Protein AF-A0A1D6JE30-F1 (afdb_monomer_lite)

Organism: Zea mays (NCBI:txid4577)

Foldseek 3Di:
DDDDPDPDDDDDDDPAPPPDDQDVVLLVVCVVLPNNCLCVCVRVDDPVVSVVSVVVSVPDPSVVVSVVVCCVVVDPDDPDPPDDDDDPVVDDDPVPDDPVRVVVVVVVVVVCVVVVNDDDDDPFPDACVVVVDRHTVVPDDPDD

pLDDT: mean 84.38, std 18.11, range [31.25, 98.44]

Secondary structure (DSSP, 8-state):
--------------S-SS-PPP-HHHHHHHHTTT-GGGGTTGGGS-HHHHHHHHHHHHT--HHHHHHHHHHHHH---------PPPPGGG---TTT--HHHHHHHHHHHHHHHHTT----------BSGGGT-SSBGGG-----

InterPro domains:
  IPR029044 Nucleotide-diphospho-sugar transferases [G3DSA:3.90.550.10] (22-142)
  IPR029044 Nucleotide-diphospho-sugar transferases [SSF53448] (25-141)
  IPR039741 UDP-sugar pyrophosphorylase [PTHR11952] (23-140)

Structure (mmCIF, N/CA/C/O backbone):
data_AF-A0A1D6JE30-F1
#
_entry.id   AF-A0A1D6JE30-F1
#
loop_
_atom_site.group_PDB
_atom_site.id
_atom_site.type_symbol
_atom_site.label_atom_id
_atom_site.label_alt_id
_atom_site.label_comp_id
_atom_site.label_asym_id
_atom_site.label_entity_id
_atom_site.label_seq_id
_atom_site.pdbx_PDB_ins_code
_atom_site.Cartn_x
_atom_site.Cartn_y
_atom_site.Cartn_z
_atom_site.occupancy
_atom_site.B_iso_or_equiv
_atom_site.auth_seq_id
_atom_site.auth_comp_id
_atom_site.auth_asym_id
_atom_site.auth_atom_id
_atom_site.pdbx_PDB_model_num
ATOM 1 N N . MET A 1 1 ? 52.761 -16.407 1.295 1.00 36.72 1 MET A N 1
ATOM 2 C CA . MET A 1 1 ? 52.644 -16.667 -0.154 1.00 36.72 1 MET A CA 1
ATOM 3 C C . MET A 1 1 ? 51.195 -17.095 -0.364 1.00 36.72 1 MET A C 1
ATOM 5 O O . MET A 1 1 ? 50.894 -18.233 -0.061 1.00 36.72 1 MET A O 1
ATOM 9 N N . LYS A 1 2 ? 50.188 -16.211 -0.444 1.00 37.44 2 LYS A N 1
ATOM 10 C CA . LYS A 1 2 ? 49.892 -15.150 -1.429 1.00 37.44 2 LYS A CA 1
ATOM 11 C C . LYS A 1 2 ? 50.023 -15.628 -2.874 1.00 37.44 2 LYS A C 1
ATOM 13 O O . LYS A 1 2 ? 51.137 -15.605 -3.367 1.00 37.44 2 LYS A O 1
ATOM 18 N N . GLU A 1 3 ? 48.884 -15.985 -3.466 1.00 37.03 3 GLU A N 1
ATOM 19 C CA . GLU A 1 3 ? 48.417 -15.617 -4.817 1.00 37.03 3 GLU A CA 1
ATOM 20 C C . GLU A 1 3 ? 46.873 -15.633 -4.713 1.00 37.03 3 GLU A C 1
ATOM 22 O O . GLU A 1 3 ? 46.270 -16.686 -4.554 1.00 37.03 3 GLU A O 1
ATOM 27 N N . GLU A 1 4 ? 46.195 -14.537 -4.357 1.00 33.44 4 GLU A N 1
ATOM 28 C CA . GLU A 1 4 ? 45.709 -13.478 -5.262 1.00 33.44 4 GLU A CA 1
ATOM 29 C C . GLU A 1 4 ? 45.304 -13.993 -6.649 1.00 33.44 4 GLU A C 1
ATOM 31 O O . GLU A 1 4 ? 46.075 -13.975 -7.602 1.00 33.44 4 GLU A O 1
ATOM 36 N N . MET A 1 5 ? 44.044 -14.430 -6.751 1.00 31.25 5 MET A N 1
ATOM 37 C CA . MET A 1 5 ? 43.375 -14.623 -8.031 1.00 31.25 5 MET A CA 1
ATOM 38 C C . MET A 1 5 ? 43.066 -13.242 -8.613 1.00 31.25 5 MET A C 1
ATOM 40 O O . MET A 1 5 ? 42.159 -12.539 -8.170 1.00 31.25 5 MET A O 1
ATOM 44 N N . VAL A 1 6 ? 43.899 -12.854 -9.573 1.00 34.84 6 VAL A N 1
ATOM 45 C CA . VAL A 1 6 ? 43.792 -11.649 -10.391 1.00 34.84 6 VAL A CA 1
ATOM 46 C C . VAL A 1 6 ? 42.393 -11.557 -11.002 1.00 34.84 6 VAL A C 1
ATOM 48 O O . VAL A 1 6 ? 42.021 -12.346 -11.870 1.00 34.84 6 VAL A O 1
ATOM 51 N N . VAL A 1 7 ? 41.621 -10.562 -10.563 1.00 38.69 7 VAL A N 1
ATOM 52 C CA . VAL A 1 7 ? 40.433 -10.095 -11.280 1.00 38.69 7 VAL A CA 1
ATOM 53 C C . VAL A 1 7 ? 40.947 -9.377 -12.521 1.00 38.69 7 VAL A C 1
ATOM 55 O O . VAL A 1 7 ? 41.399 -8.234 -12.459 1.00 38.69 7 VAL A O 1
ATOM 58 N N . GLY A 1 8 ? 40.968 -10.096 -13.641 1.00 32.44 8 GLY A N 1
ATOM 59 C CA . GLY A 1 8 ? 41.347 -9.541 -14.931 1.00 32.44 8 GLY A CA 1
ATOM 60 C C . GLY A 1 8 ? 40.436 -8.370 -15.291 1.00 32.44 8 GLY A C 1
ATOM 61 O O . GLY A 1 8 ? 39.230 -8.538 -15.458 1.00 32.44 8 GLY A O 1
ATOM 62 N N . LEU A 1 9 ? 41.030 -7.185 -15.422 1.00 43.66 9 LEU A N 1
ATOM 63 C CA . LEU A 1 9 ? 40.436 -6.033 -16.091 1.00 43.66 9 LEU A CA 1
ATOM 64 C C . LEU A 1 9 ? 40.165 -6.419 -17.553 1.00 43.66 9 LEU A C 1
ATOM 66 O O . LEU A 1 9 ? 41.096 -6.488 -18.355 1.00 43.66 9 LEU A O 1
ATOM 70 N N . SER A 1 10 ? 38.908 -6.700 -17.910 1.00 41.91 10 SER A N 1
ATOM 71 C CA . SER A 1 10 ? 38.534 -6.885 -19.314 1.00 41.91 10 SER A CA 1
ATOM 72 C C . SER A 1 10 ? 38.316 -5.525 -19.976 1.00 41.91 10 SER A C 1
ATOM 74 O O . SER A 1 10 ? 37.481 -4.738 -19.531 1.00 41.91 10 SER A O 1
ATOM 76 N N . ALA A 1 11 ? 39.079 -5.285 -21.042 1.00 42.66 11 ALA A N 1
ATOM 77 C CA . ALA A 1 11 ? 38.987 -4.165 -21.979 1.00 42.66 11 ALA A CA 1
ATOM 78 C C . ALA A 1 11 ? 37.549 -3.939 -22.519 1.00 42.66 11 ALA A C 1
ATOM 80 O O . ALA A 1 11 ? 36.719 -4.849 -22.424 1.00 42.66 11 ALA A O 1
ATOM 81 N N . PRO A 1 12 ? 37.227 -2.759 -23.094 1.00 42.69 12 PRO A N 1
ATOM 82 C CA . PRO A 1 12 ? 35.857 -2.430 -23.475 1.00 42.69 12 PRO A CA 1
ATOM 83 C C . PRO A 1 12 ? 35.415 -3.320 -24.643 1.00 42.69 12 PRO A C 1
ATOM 85 O O . PRO A 1 12 ? 35.997 -3.279 -25.728 1.00 42.69 12 PRO A O 1
ATOM 88 N N . GLY A 1 13 ? 34.412 -4.164 -24.396 1.00 37.69 13 GLY A N 1
ATOM 89 C CA . GLY A 1 13 ? 33.814 -5.028 -25.412 1.00 37.69 13 GLY A CA 1
ATOM 90 C C . GLY A 1 13 ? 32.941 -4.228 -26.389 1.00 37.69 13 GLY A C 1
ATOM 91 O O . GLY A 1 13 ? 32.340 -3.231 -25.985 1.00 37.69 13 GLY A O 1
ATOM 92 N N . PRO A 1 14 ? 32.866 -4.633 -27.669 1.00 48.25 14 PRO A N 1
ATOM 93 C CA . PRO A 1 14 ? 32.027 -3.973 -28.658 1.00 48.25 14 PRO A CA 1
ATOM 94 C C . PRO A 1 14 ? 30.549 -4.348 -28.452 1.00 48.25 14 PRO A C 1
ATOM 96 O O . PRO A 1 14 ? 30.237 -5.386 -27.879 1.00 48.25 14 PRO A O 1
ATOM 99 N N . VAL A 1 15 ? 29.669 -3.468 -28.931 1.00 49.91 15 VAL A N 1
ATOM 100 C CA . VAL A 1 15 ? 28.205 -3.580 -29.100 1.00 49.91 15 VAL A CA 1
ATOM 101 C C . VAL A 1 15 ? 27.604 -4.981 -28.839 1.00 49.91 15 VAL A C 1
ATOM 103 O O . VAL A 1 15 ? 27.816 -5.901 -29.623 1.00 49.91 15 VAL A O 1
ATOM 106 N N . GLY A 1 16 ? 26.784 -5.101 -27.783 1.00 51.25 16 GLY A N 1
ATOM 107 C CA . GLY A 1 16 ? 25.815 -6.188 -27.579 1.00 51.25 16 GLY A CA 1
ATOM 108 C C . GLY A 1 16 ? 26.380 -7.510 -27.044 1.00 51.25 16 GLY A C 1
ATOM 109 O O . GLY A 1 16 ? 26.629 -8.440 -27.807 1.00 51.25 16 GLY A O 1
ATOM 110 N N . ARG A 1 17 ? 26.468 -7.661 -25.715 1.00 56.66 17 ARG A N 1
ATOM 111 C CA . ARG A 1 17 ? 26.924 -8.908 -25.059 1.00 56.66 17 ARG A CA 1
ATOM 112 C C . ARG A 1 17 ? 26.017 -10.120 -25.346 1.00 56.66 17 ARG A C 1
ATOM 114 O O . ARG A 1 17 ? 26.497 -11.249 -25.323 1.00 56.66 17 ARG A O 1
ATOM 121 N N . TRP A 1 18 ? 24.731 -9.893 -25.638 1.00 62.19 18 TRP A N 1
ATOM 122 C CA . TRP A 1 18 ? 23.715 -10.952 -25.776 1.00 62.19 18 TRP A CA 1
ATOM 123 C C . TRP A 1 18 ? 22.775 -10.800 -26.990 1.00 62.19 18 TRP A C 1
ATOM 125 O O . TRP A 1 18 ? 21.780 -11.514 -27.082 1.00 62.19 18 TRP A O 1
ATOM 135 N N . GLY A 1 19 ? 23.047 -9.864 -27.909 1.00 59.66 19 GLY A N 1
ATOM 136 C CA . GLY A 1 19 ? 22.510 -9.803 -29.286 1.00 59.66 19 GLY A CA 1
ATOM 137 C C . GLY A 1 19 ? 20.994 -9.648 -29.535 1.00 59.66 19 GLY A C 1
ATOM 138 O O . GLY A 1 19 ? 20.615 -9.335 -30.659 1.00 59.66 19 GLY A O 1
ATOM 139 N N . ALA A 1 20 ? 20.115 -9.858 -28.554 1.00 77.38 20 ALA A N 1
ATOM 140 C CA . ALA A 1 20 ? 18.668 -9.683 -28.721 1.00 77.38 20 ALA A CA 1
ATOM 141 C C . ALA A 1 20 ? 18.238 -8.248 -28.396 1.00 77.38 20 ALA A C 1
ATOM 143 O O . ALA A 1 20 ? 18.615 -7.727 -27.351 1.00 77.38 20 ALA A O 1
ATOM 144 N N . ALA A 1 21 ? 17.424 -7.638 -29.260 1.00 83.38 21 ALA A N 1
ATOM 145 C CA . ALA A 1 21 ? 16.803 -6.335 -29.024 1.00 83.38 21 ALA A CA 1
ATOM 146 C C . ALA A 1 21 ? 15.611 -6.442 -28.042 1.00 83.38 21 ALA A C 1
ATOM 148 O O . ALA A 1 21 ? 15.040 -7.530 -27.905 1.00 83.38 21 ALA A O 1
ATOM 149 N N . PRO A 1 22 ? 15.205 -5.341 -27.378 1.00 89.06 22 PRO A N 1
ATOM 150 C CA . PRO A 1 22 ? 13.997 -5.318 -26.558 1.00 89.06 22 PRO A CA 1
ATOM 151 C C . PRO A 1 22 ? 12.745 -5.706 -27.360 1.00 89.06 22 PRO A C 1
ATOM 153 O O . PRO A 1 22 ? 12.675 -5.413 -28.559 1.00 89.06 22 PRO A O 1
ATOM 156 N N . PRO A 1 23 ? 11.712 -6.295 -26.728 1.00 92.50 23 PRO A N 1
ATOM 157 C CA . PRO A 1 23 ? 10.439 -6.547 -27.395 1.00 92.50 23 PRO A CA 1
ATOM 158 C C . PRO A 1 23 ? 9.831 -5.243 -27.933 1.00 92.50 23 PRO A C 1
ATOM 160 O O . PRO A 1 23 ? 9.399 -4.382 -27.164 1.00 92.50 23 PRO A O 1
ATOM 163 N N . GLN A 1 24 ? 9.772 -5.095 -29.260 1.00 92.44 24 GLN A N 1
ATOM 164 C CA . GLN A 1 24 ? 9.429 -3.813 -29.887 1.00 92.44 24 GLN A CA 1
ATOM 165 C C . GLN A 1 24 ? 8.047 -3.294 -29.468 1.00 92.44 24 GLN A C 1
ATOM 167 O O . GLN A 1 24 ? 7.897 -2.112 -29.183 1.00 92.44 24 GLN A O 1
ATOM 172 N N . ALA A 1 25 ? 7.044 -4.172 -29.373 1.00 92.19 25 ALA A N 1
ATOM 173 C CA . ALA A 1 25 ? 5.699 -3.787 -28.943 1.00 92.19 25 ALA A CA 1
ATOM 174 C C . ALA A 1 25 ? 5.679 -3.205 -27.518 1.00 92.19 25 ALA A C 1
ATOM 176 O O . ALA A 1 25 ? 4.939 -2.264 -27.239 1.00 92.19 25 ALA A O 1
ATOM 177 N N . MET A 1 26 ? 6.515 -3.738 -26.622 1.00 93.31 26 MET A N 1
ATOM 178 C CA . MET A 1 26 ? 6.650 -3.229 -25.259 1.00 93.31 26 MET A CA 1
ATOM 179 C C . MET A 1 26 ? 7.401 -1.900 -25.236 1.00 93.31 26 MET A C 1
ATOM 181 O O . MET A 1 26 ? 6.990 -0.989 -24.522 1.00 93.31 26 MET A O 1
ATOM 185 N N . LEU A 1 27 ? 8.461 -1.770 -26.037 1.00 94.06 27 LEU A N 1
ATOM 186 C CA . LEU A 1 27 ? 9.193 -0.516 -26.178 1.00 94.06 27 LEU A CA 1
ATOM 187 C C . LEU A 1 27 ? 8.273 0.612 -26.668 1.00 94.06 27 LEU A C 1
ATOM 189 O O . LEU A 1 27 ? 8.268 1.681 -26.065 1.00 94.06 27 LEU A O 1
ATOM 193 N N . GLU A 1 28 ? 7.453 0.370 -27.697 1.00 94.12 28 GLU A N 1
ATOM 194 C CA . GLU A 1 28 ? 6.466 1.354 -28.171 1.00 94.12 28 GLU A CA 1
ATOM 195 C C . GLU A 1 28 ? 5.426 1.684 -27.091 1.00 94.12 28 GLU A C 1
ATOM 197 O O . GLU A 1 28 ? 5.199 2.856 -26.801 1.00 94.12 28 GLU A O 1
ATOM 202 N N . ARG A 1 29 ? 4.878 0.674 -26.399 1.00 93.75 29 ARG A N 1
ATOM 203 C CA . ARG A 1 29 ? 3.957 0.900 -25.272 1.00 93.75 29 ARG A CA 1
ATOM 204 C C . ARG A 1 29 ? 4.585 1.764 -24.174 1.00 93.75 29 ARG A C 1
ATOM 206 O O . ARG A 1 29 ? 3.896 2.579 -23.574 1.00 93.75 29 ARG A O 1
ATOM 213 N N . MET A 1 30 ? 5.868 1.579 -23.871 1.00 95.12 30 MET A N 1
ATOM 214 C CA . MET A 1 30 ? 6.575 2.361 -22.849 1.00 95.12 30 MET A CA 1
ATOM 215 C C . MET A 1 30 ? 6.846 3.802 -23.302 1.00 95.12 30 MET A C 1
ATOM 217 O O . MET A 1 30 ? 6.793 4.707 -22.465 1.00 95.12 30 MET A O 1
ATOM 221 N N . LYS A 1 31 ? 7.066 4.035 -24.605 1.00 94.94 31 LYS A N 1
ATOM 222 C CA . LYS A 1 31 ? 7.195 5.387 -25.181 1.00 94.94 31 LYS A CA 1
ATOM 223 C C . LYS A 1 31 ? 5.923 6.211 -25.026 1.00 94.94 31 LYS A C 1
ATOM 225 O O . LYS A 1 31 ? 6.020 7.402 -24.741 1.00 94.94 31 LYS A O 1
ATOM 230 N N . ASP A 1 32 ? 4.744 5.593 -25.124 1.00 94.12 32 ASP A N 1
ATOM 231 C CA . ASP A 1 32 ? 3.464 6.287 -24.894 1.00 94.12 32 ASP A CA 1
ATOM 232 C C . ASP A 1 32 ? 3.386 6.932 -23.494 1.00 94.12 32 ASP A C 1
ATOM 234 O O . ASP A 1 32 ? 2.662 7.908 -23.284 1.00 94.12 32 ASP A O 1
ATOM 238 N N . TYR A 1 33 ? 4.166 6.414 -22.538 1.00 94.50 33 TYR A N 1
ATOM 239 C CA . TYR A 1 33 ? 4.286 6.932 -21.173 1.00 94.50 33 TYR A CA 1
ATOM 240 C C . TYR A 1 33 ? 5.608 7.676 -20.904 1.00 94.50 33 TYR A C 1
ATOM 242 O O . TYR A 1 33 ? 5.834 8.112 -19.773 1.00 94.50 33 TYR A O 1
ATOM 250 N N . GLY A 1 34 ? 6.483 7.829 -21.905 1.00 93.50 34 GLY A N 1
ATOM 251 C CA . GLY A 1 34 ? 7.815 8.432 -21.759 1.00 93.50 34 GLY A CA 1
ATOM 252 C C . GLY A 1 34 ? 8.749 7.647 -20.830 1.00 93.50 34 GLY A C 1
ATOM 253 O O . GLY A 1 34 ? 9.533 8.246 -20.094 1.00 93.50 34 GLY A O 1
ATOM 254 N N . GLN A 1 35 ? 8.597 6.319 -20.776 1.00 95.31 35 GLN A N 1
ATOM 255 C CA . GLN A 1 35 ? 9.340 5.418 -19.885 1.00 95.31 35 GLN A CA 1
ATOM 256 C C . GLN A 1 35 ? 10.284 4.466 -20.642 1.00 95.31 35 GLN A C 1
ATOM 258 O O . GLN A 1 35 ? 10.770 3.485 -20.079 1.00 95.31 35 GLN A O 1
ATOM 263 N N . GLU A 1 36 ? 10.587 4.734 -21.913 1.00 94.25 36 GLU A N 1
ATOM 264 C CA . GLU A 1 36 ? 11.492 3.922 -22.740 1.00 94.25 36 GLU A CA 1
ATOM 265 C C . GLU A 1 36 ? 12.906 3.780 -22.150 1.00 94.25 36 GLU A C 1
ATOM 267 O O . GLU A 1 36 ? 13.598 2.800 -22.428 1.00 94.25 36 GLU A O 1
ATOM 272 N N . GLY A 1 37 ? 13.303 4.702 -21.265 1.00 94.06 37 GLY A N 1
ATOM 273 C CA . GLY A 1 37 ? 14.551 4.634 -20.505 1.00 94.06 37 GLY A CA 1
ATOM 274 C C . GLY A 1 37 ? 14.696 3.378 -19.636 1.00 94.06 37 GLY A C 1
ATOM 275 O O . GLY A 1 37 ? 15.819 3.018 -19.294 1.00 94.06 37 GLY A O 1
ATOM 276 N N . ALA A 1 38 ? 13.606 2.657 -19.342 1.00 93.38 38 ALA A N 1
ATOM 277 C CA . ALA A 1 38 ? 13.663 1.351 -18.680 1.00 93.38 38 ALA A CA 1
ATOM 278 C C . ALA A 1 38 ? 14.523 0.321 -19.444 1.00 93.38 38 ALA A C 1
ATOM 280 O O . ALA A 1 38 ? 15.074 -0.591 -18.833 1.00 93.38 38 ALA A O 1
ATOM 281 N N . PHE A 1 39 ? 14.686 0.486 -20.763 1.00 94.31 39 PHE A N 1
ATOM 282 C CA . PHE A 1 39 ? 15.509 -0.380 -21.614 1.00 94.31 39 PHE A CA 1
ATOM 283 C C . PHE A 1 39 ? 16.929 0.155 -21.865 1.00 94.31 39 PHE A C 1
ATOM 285 O O . PHE A 1 39 ? 17.661 -0.432 -22.658 1.00 94.31 39 PHE A O 1
ATOM 292 N N . ALA A 1 40 ? 17.351 1.242 -21.207 1.00 93.00 40 ALA A N 1
ATOM 293 C CA . ALA A 1 40 ? 18.633 1.902 -21.488 1.00 93.00 40 ALA A CA 1
ATOM 294 C C . ALA A 1 40 ? 19.866 0.992 -21.318 1.00 93.00 40 ALA A C 1
ATOM 296 O O . ALA A 1 40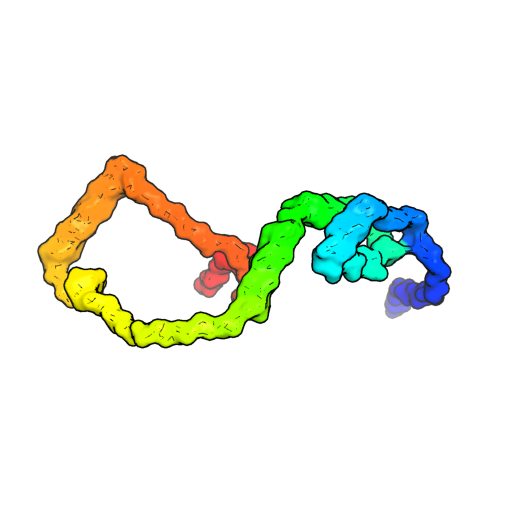 ? 20.867 1.198 -21.995 1.00 93.00 40 ALA A O 1
ATOM 297 N N . LEU A 1 41 ? 19.786 -0.015 -20.440 1.00 93.12 41 LEU A N 1
ATOM 298 C CA . LEU A 1 41 ? 20.866 -0.971 -20.156 1.00 93.12 41 LEU A CA 1
ATOM 299 C C . LEU A 1 41 ? 20.578 -2.377 -20.702 1.00 93.12 41 LEU A C 1
ATOM 301 O O . LEU A 1 41 ? 21.161 -3.358 -20.250 1.00 93.12 41 LEU A O 1
ATOM 305 N N . TRP A 1 42 ? 19.658 -2.505 -21.661 1.00 93.31 42 TRP A N 1
ATOM 306 C CA . TRP A 1 42 ? 19.203 -3.804 -22.162 1.00 93.31 42 TRP A CA 1
ATOM 307 C C . TRP A 1 42 ? 20.333 -4.702 -22.694 1.00 93.31 42 TRP A C 1
ATOM 309 O O . TRP A 1 4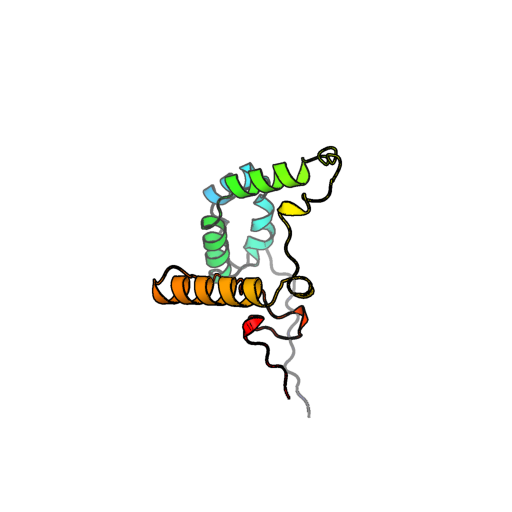2 ? 20.298 -5.926 -22.525 1.00 93.31 42 TRP A O 1
ATOM 319 N N . ASP A 1 43 ? 21.349 -4.110 -23.320 1.00 91.75 43 ASP A N 1
ATOM 320 C CA . ASP A 1 43 ? 22.493 -4.838 -23.880 1.00 91.75 43 ASP A CA 1
ATOM 321 C C . ASP A 1 43 ? 23.436 -5.419 -22.816 1.00 91.75 43 ASP A C 1
ATOM 323 O O . ASP A 1 43 ? 24.152 -6.385 -23.103 1.00 91.75 43 ASP A O 1
ATOM 327 N N . ASP A 1 44 ? 23.377 -4.889 -21.592 1.00 91.88 44 ASP A N 1
ATOM 328 C CA . ASP A 1 44 ? 24.178 -5.336 -20.451 1.00 91.88 44 ASP A CA 1
ATOM 329 C C . ASP A 1 44 ? 23.485 -6.451 -19.648 1.00 91.88 44 ASP A C 1
ATOM 331 O O . ASP A 1 44 ? 24.146 -7.175 -18.900 1.00 91.88 44 ASP A O 1
ATOM 335 N N . LEU A 1 45 ? 22.168 -6.622 -19.818 1.00 91.94 45 LEU A N 1
ATOM 336 C CA . LEU A 1 45 ? 21.373 -7.626 -19.107 1.00 91.94 45 LEU A CA 1
ATOM 337 C C . LEU A 1 45 ? 21.622 -9.042 -19.637 1.00 91.94 45 LEU A C 1
ATOM 339 O O . LEU A 1 45 ? 21.683 -9.267 -20.850 1.00 91.94 45 LEU A O 1
ATOM 343 N N . SER A 1 46 ? 21.695 -10.006 -18.717 1.00 92.38 46 SER A N 1
ATOM 344 C CA . SER A 1 46 ? 21.657 -11.431 -19.056 1.00 92.38 46 SER A CA 1
ATOM 345 C C . SER A 1 46 ? 20.305 -11.817 -19.682 1.00 92.38 46 SER A C 1
ATOM 347 O O . SER A 1 46 ? 19.314 -11.102 -19.496 1.00 92.38 46 SER A O 1
ATOM 349 N N . PRO A 1 47 ? 20.218 -12.931 -20.431 1.00 92.06 47 PRO A N 1
ATOM 350 C CA . PRO A 1 47 ? 18.941 -13.438 -20.933 1.00 92.06 47 PRO A CA 1
ATOM 351 C C . PRO A 1 47 ? 17.884 -13.611 -19.831 1.00 92.06 47 PRO A C 1
ATOM 353 O O . PRO A 1 47 ? 16.721 -13.272 -20.045 1.00 92.06 47 PRO A O 1
ATOM 356 N N . GLU A 1 48 ? 18.296 -14.063 -18.647 1.00 93.75 48 GLU A N 1
ATOM 357 C CA . GLU A 1 48 ? 17.428 -14.256 -17.485 1.00 93.75 48 GLU A CA 1
ATOM 358 C C . GLU A 1 48 ? 16.917 -12.917 -16.930 1.00 93.75 48 GLU A C 1
ATOM 360 O O . GLU A 1 48 ? 15.719 -12.755 -16.694 1.00 93.75 48 GLU A O 1
ATOM 365 N N . ASP A 1 49 ? 17.796 -11.921 -16.780 1.00 94.38 49 ASP A N 1
ATOM 366 C CA . ASP A 1 49 ? 17.410 -10.586 -16.301 1.00 94.38 49 ASP A CA 1
ATOM 367 C C . ASP A 1 49 ? 16.481 -9.865 -17.288 1.00 94.38 49 ASP A C 1
ATOM 369 O O . ASP A 1 49 ? 15.589 -9.117 -16.882 1.00 94.38 49 ASP A O 1
ATOM 373 N N . ARG A 1 50 ? 16.655 -10.107 -18.593 1.00 94.44 50 ARG A N 1
ATOM 374 C CA . ARG A 1 50 ? 15.757 -9.592 -19.639 1.00 94.44 50 ARG A CA 1
ATOM 375 C C . ARG A 1 50 ? 14.352 -10.158 -19.495 1.00 94.44 50 ARG A C 1
ATOM 377 O O . ARG A 1 50 ? 13.387 -9.402 -19.583 1.00 94.44 50 ARG A O 1
ATOM 384 N N . GLU A 1 51 ? 14.232 -11.462 -19.263 1.00 94.12 51 GLU A N 1
ATOM 385 C CA . GLU A 1 51 ? 12.937 -12.111 -19.049 1.00 94.12 51 GLU A CA 1
ATOM 386 C C . GLU A 1 51 ? 12.260 -11.597 -17.770 1.00 94.12 51 GLU A C 1
ATOM 388 O O . GLU A 1 51 ? 11.067 -11.285 -17.785 1.00 94.12 51 GLU A O 1
ATOM 393 N N . LEU A 1 52 ? 13.029 -11.417 -16.689 1.00 95.62 52 LEU A N 1
ATOM 394 C CA . LEU A 1 52 ? 12.533 -10.821 -15.446 1.00 95.62 52 LEU A CA 1
ATOM 395 C C . LEU A 1 52 ? 12.021 -9.394 -15.660 1.00 95.62 52 LEU A C 1
ATOM 397 O O . LEU A 1 52 ? 10.901 -9.088 -15.257 1.00 95.62 52 LEU A O 1
ATOM 401 N N . LEU A 1 53 ? 12.796 -8.544 -16.338 1.00 95.31 53 LEU A N 1
ATOM 402 C CA . LEU A 1 53 ? 12.402 -7.167 -16.636 1.00 95.31 53 LEU A CA 1
ATOM 403 C C . LEU A 1 53 ? 11.110 -7.112 -17.462 1.00 95.31 53 LEU A C 1
ATOM 405 O O . LEU A 1 53 ? 10.202 -6.347 -17.139 1.00 95.31 53 LEU A O 1
ATOM 409 N N . VAL A 1 54 ? 11.018 -7.929 -18.515 1.00 94.75 54 VAL A N 1
ATOM 410 C CA . VAL A 1 54 ? 9.830 -8.015 -19.379 1.00 94.75 54 VAL A CA 1
ATOM 411 C C . VAL A 1 54 ? 8.608 -8.422 -18.559 1.00 94.75 54 VAL A C 1
ATOM 413 O O . VAL A 1 54 ? 7.593 -7.725 -18.591 1.00 94.75 54 VAL A O 1
ATOM 416 N N . ARG A 1 55 ? 8.719 -9.490 -17.765 1.00 95.81 55 ARG A N 1
ATOM 417 C CA . ARG A 1 55 ? 7.629 -9.978 -16.911 1.00 95.81 55 ARG A CA 1
ATOM 418 C C . ARG A 1 55 ? 7.186 -8.930 -15.891 1.00 95.81 55 ARG A C 1
ATOM 420 O O . ARG A 1 55 ? 5.988 -8.746 -15.663 1.00 95.81 55 ARG A O 1
ATOM 427 N N . ASP A 1 56 ? 8.139 -8.243 -15.274 1.00 95.94 56 ASP A N 1
ATOM 428 C CA . ASP A 1 56 ? 7.842 -7.223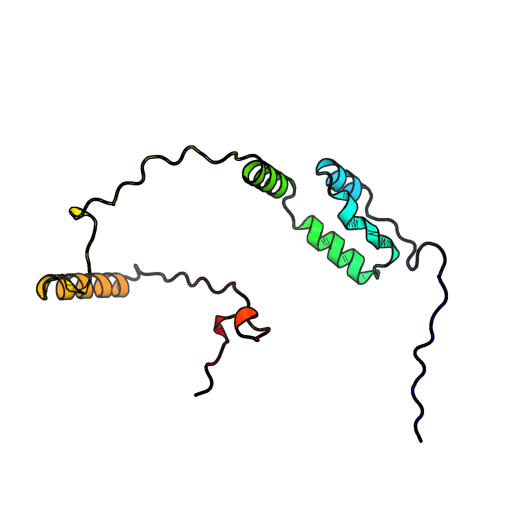 -14.277 1.00 95.94 56 ASP A CA 1
ATOM 429 C C . ASP A 1 56 ? 7.101 -6.044 -14.927 1.00 95.94 56 ASP A C 1
ATOM 431 O O . ASP A 1 56 ? 6.068 -5.631 -14.401 1.00 95.94 56 ASP A O 1
ATOM 435 N N . ILE A 1 57 ? 7.526 -5.577 -16.110 1.00 95.19 57 ILE A N 1
ATOM 436 C CA . ILE A 1 57 ? 6.824 -4.527 -16.874 1.00 95.19 57 ILE A CA 1
ATOM 437 C C . ILE A 1 57 ? 5.417 -4.978 -17.300 1.00 95.19 57 ILE A C 1
ATOM 439 O O . ILE A 1 57 ? 4.470 -4.191 -17.220 1.00 95.19 57 ILE A O 1
ATOM 443 N N . GLU A 1 58 ? 5.240 -6.230 -17.727 1.00 95.06 58 GLU A N 1
ATOM 444 C CA . GLU A 1 58 ? 3.925 -6.774 -18.109 1.00 95.06 58 GLU A CA 1
ATOM 445 C C . GLU A 1 58 ? 2.928 -6.784 -16.954 1.00 95.06 58 GLU A C 1
ATOM 447 O O . GLU A 1 58 ? 1.735 -6.559 -17.172 1.00 95.06 58 GLU A O 1
ATOM 452 N N . SER A 1 59 ? 3.412 -6.985 -15.726 1.00 96.12 59 SER A N 1
ATOM 453 C CA . SER A 1 59 ? 2.578 -6.972 -14.522 1.00 96.12 59 SER A CA 1
ATOM 454 C C . SER A 1 59 ? 2.043 -5.579 -14.155 1.00 96.12 59 SER A C 1
ATOM 456 O O . SER A 1 59 ? 1.126 -5.460 -13.337 1.00 96.12 59 SER A O 1
ATOM 458 N N . LEU A 1 60 ? 2.589 -4.514 -14.758 1.00 95.25 60 LEU A N 1
ATOM 459 C CA . LEU A 1 60 ? 2.232 -3.137 -14.439 1.00 95.25 60 LEU A CA 1
ATOM 460 C C . LEU A 1 60 ? 1.027 -2.632 -15.243 1.00 95.25 60 LEU A C 1
ATOM 462 O O . LEU A 1 60 ? 0.978 -2.655 -16.478 1.00 95.25 60 LEU A O 1
ATOM 466 N N . ASP A 1 61 ? 0.094 -2.011 -14.522 1.00 95.50 61 ASP A N 1
ATOM 467 C CA . ASP A 1 61 ? -0.919 -1.128 -15.098 1.00 95.50 61 ASP A CA 1
ATOM 468 C C . ASP A 1 61 ? -0.324 0.278 -15.307 1.00 95.50 61 ASP A C 1
ATOM 470 O O . ASP A 1 61 ? -0.474 1.184 -14.480 1.00 95.50 61 ASP A O 1
ATOM 474 N N . LEU A 1 62 ? 0.393 0.444 -16.424 1.00 94.69 62 LEU A N 1
ATOM 475 C CA . LEU A 1 62 ? 1.067 1.698 -16.787 1.00 94.69 62 LEU A CA 1
ATOM 476 C C . LEU A 1 62 ? 0.098 2.886 -16.882 1.00 94.69 62 LEU A C 1
ATOM 478 O O . LEU A 1 62 ? 0.428 3.983 -16.437 1.00 94.69 62 LEU A O 1
ATOM 482 N N . SER A 1 63 ? -1.123 2.665 -17.380 1.00 95.00 63 SER A N 1
ATOM 483 C CA . SER A 1 63 ? -2.150 3.710 -17.471 1.00 95.00 63 SER A CA 1
ATOM 484 C C . SER A 1 63 ? -2.552 4.220 -16.089 1.00 95.00 63 SER A C 1
ATOM 486 O O . SER A 1 63 ? -2.645 5.431 -15.854 1.00 95.00 63 SER A O 1
ATOM 488 N N . ARG A 1 64 ? -2.752 3.304 -15.135 1.00 96.25 64 ARG A N 1
ATOM 489 C CA . ARG A 1 64 ? -3.048 3.668 -13.748 1.00 96.25 64 ARG A CA 1
ATOM 490 C C . ARG A 1 64 ? -1.881 4.398 -13.095 1.00 96.25 64 ARG A C 1
ATOM 492 O O . ARG A 1 64 ? -2.136 5.376 -12.388 1.00 96.25 64 ARG A O 1
ATOM 499 N N . ILE A 1 65 ? -0.650 3.936 -13.303 1.00 95.31 65 ILE A N 1
ATOM 500 C CA . ILE A 1 65 ? 0.556 4.555 -12.735 1.00 95.31 65 ILE A CA 1
ATOM 501 C C . ILE A 1 65 ? 0.716 5.986 -13.256 1.00 95.31 65 ILE A C 1
ATOM 503 O O . ILE A 1 65 ? 0.802 6.909 -12.445 1.00 95.31 65 ILE A O 1
ATOM 507 N N . ASP A 1 66 ? 0.657 6.193 -14.573 1.00 94.62 66 ASP A N 1
ATOM 508 C CA . ASP A 1 66 ? 0.739 7.521 -15.194 1.00 94.62 66 ASP A CA 1
ATOM 509 C C . ASP A 1 66 ? -0.340 8.463 -14.637 1.00 94.62 66 ASP A C 1
ATOM 511 O O . ASP A 1 66 ? -0.043 9.575 -14.190 1.00 94.62 66 ASP A O 1
ATOM 515 N N . ARG A 1 67 ? -1.587 7.983 -14.528 1.00 94.12 67 ARG A N 1
ATOM 516 C CA . ARG A 1 67 ? -2.685 8.760 -13.938 1.00 94.12 67 ARG A CA 1
ATOM 517 C C . ARG A 1 67 ? -2.417 9.154 -12.486 1.00 94.12 67 ARG A C 1
ATOM 519 O O . ARG A 1 67 ? -2.769 10.268 -12.095 1.00 94.12 67 ARG A O 1
ATOM 526 N N . ILE A 1 68 ? -1.861 8.252 -11.674 1.00 94.62 68 ILE A N 1
ATOM 527 C CA . ILE A 1 68 ? -1.515 8.538 -10.274 1.00 94.62 68 ILE A CA 1
ATOM 528 C C . ILE A 1 68 ? -0.421 9.604 -10.229 1.00 94.62 68 ILE A C 1
ATOM 530 O O . ILE A 1 68 ? -0.613 10.626 -9.576 1.00 94.62 68 ILE A O 1
ATOM 534 N N . ILE A 1 69 ? 0.671 9.413 -10.973 1.00 92.06 69 ILE A N 1
ATOM 535 C CA . ILE A 1 69 ? 1.816 10.331 -10.990 1.00 92.06 69 ILE A CA 1
ATOM 536 C C . ILE A 1 69 ? 1.385 11.728 -11.441 1.00 92.06 69 ILE A C 1
ATOM 538 O O . ILE A 1 69 ? 1.649 12.702 -10.738 1.00 92.06 69 ILE A O 1
ATOM 542 N N . ARG A 1 70 ? 0.657 11.846 -12.559 1.00 91.00 70 ARG A N 1
ATOM 543 C CA . ARG A 1 70 ? 0.180 13.147 -13.060 1.00 91.00 70 ARG A CA 1
ATOM 544 C C . ARG A 1 70 ? -0.732 13.854 -12.068 1.00 91.00 70 ARG A C 1
ATOM 546 O O . ARG A 1 70 ? -0.631 15.066 -11.914 1.00 91.00 70 ARG A O 1
ATOM 553 N N . ARG A 1 71 ? -1.611 13.119 -11.380 1.00 90.12 71 ARG A N 1
ATOM 554 C CA . ARG A 1 71 ? -2.483 13.705 -10.351 1.00 90.12 71 ARG A CA 1
ATOM 555 C C . ARG A 1 71 ? -1.693 14.156 -9.128 1.00 90.12 71 ARG A C 1
ATOM 557 O O . ARG A 1 71 ? -1.944 15.249 -8.639 1.00 90.12 71 ARG A O 1
ATOM 564 N N . SER A 1 72 ? -0.756 13.340 -8.657 1.00 89.69 72 SER A N 1
ATOM 565 C CA . SER A 1 72 ? 0.050 13.638 -7.472 1.00 89.69 72 SER A CA 1
ATOM 566 C C . SER A 1 72 ? 1.047 14.776 -7.697 1.00 89.69 72 SER A C 1
ATOM 568 O O . SER A 1 72 ? 1.250 15.580 -6.797 1.00 89.69 72 SER A O 1
ATOM 570 N N . LEU A 1 73 ? 1.655 14.867 -8.883 1.00 88.38 73 LEU A N 1
ATOM 571 C CA . LEU A 1 73 ? 2.602 15.937 -9.223 1.00 88.38 73 LEU A CA 1
ATOM 572 C C . LEU A 1 73 ? 1.906 17.202 -9.744 1.00 88.38 73 LEU A C 1
ATOM 574 O O . LEU A 1 73 ? 2.418 18.303 -9.574 1.00 88.38 73 LEU A O 1
ATOM 578 N N . GLY A 1 74 ? 0.742 17.053 -10.382 1.00 82.75 74 GLY A N 1
ATOM 579 C CA . GLY A 1 74 ? -0.049 18.162 -10.914 1.00 82.75 74 GLY A CA 1
ATOM 580 C C . GLY A 1 74 ? -0.945 18.846 -9.881 1.00 82.75 74 GLY A C 1
ATOM 581 O O . GLY A 1 74 ? -1.467 19.926 -10.158 1.00 82.75 74 GLY A O 1
ATOM 582 N N . SER A 1 75 ? -1.138 18.257 -8.696 1.00 77.69 75 SER A N 1
ATOM 583 C CA . SER A 1 75 ? -1.890 18.906 -7.625 1.00 77.69 75 SER A CA 1
ATOM 584 C C . SER A 1 75 ? -1.075 20.056 -7.031 1.00 77.69 75 SER A C 1
ATOM 586 O O . SER A 1 75 ? -0.250 19.858 -6.141 1.00 77.69 75 SER A O 1
ATOM 588 N N . GLN A 1 76 ? -1.334 21.274 -7.503 1.00 67.38 76 GLN A N 1
ATOM 589 C CA . GLN A 1 76 ? -1.076 22.476 -6.715 1.00 67.38 76 GLN A CA 1
ATOM 590 C C . GLN A 1 76 ? -1.990 22.381 -5.491 1.00 67.38 76 GLN A C 1
ATOM 592 O O . GLN A 1 76 ? -3.189 22.148 -5.656 1.00 67.38 76 GLN A O 1
ATOM 597 N N . GLY A 1 77 ? -1.414 22.426 -4.287 1.00 64.69 77 GLY A N 1
ATOM 598 C CA . GLY A 1 77 ? -2.108 22.107 -3.037 1.00 64.69 77 GLY A CA 1
ATOM 599 C C . GLY A 1 77 ? -3.524 22.681 -2.984 1.00 64.69 77 GLY A C 1
ATOM 600 O O . GLY A 1 77 ? -3.742 23.852 -3.287 1.00 64.69 77 GLY A O 1
ATOM 601 N N . ILE A 1 78 ? -4.497 21.840 -2.625 1.00 68.00 78 ILE A N 1
ATOM 602 C CA . ILE A 1 78 ? -5.867 22.301 -2.384 1.00 68.00 78 ILE A CA 1
ATOM 603 C C . ILE A 1 78 ? -5.782 23.376 -1.289 1.00 68.00 78 ILE A C 1
ATOM 605 O O . ILE A 1 78 ? -5.097 23.122 -0.291 1.00 68.00 78 ILE A O 1
ATOM 609 N N . PRO A 1 79 ? -6.433 24.550 -1.439 1.00 71.69 79 PRO A N 1
ATOM 610 C CA . PRO A 1 79 ? -6.543 25.514 -0.352 1.00 71.69 79 PRO A CA 1
ATOM 611 C C . PRO A 1 79 ? -7.042 24.766 0.877 1.00 71.69 79 PRO A C 1
ATOM 613 O O . PRO A 1 79 ? -8.132 24.194 0.837 1.00 71.69 79 PRO A O 1
ATOM 616 N N . LEU A 1 80 ? -6.207 24.678 1.915 1.00 69.69 80 LEU A N 1
ATOM 617 C CA . LEU A 1 80 ? -6.550 23.895 3.092 1.00 69.69 80 LEU A CA 1
ATOM 618 C C . LEU A 1 80 ? -7.827 24.510 3.673 1.00 69.69 80 LEU A C 1
ATOM 620 O O . LEU A 1 80 ? -7.798 25.687 4.047 1.00 69.69 80 LEU A O 1
ATOM 624 N N . PRO A 1 81 ? -8.953 23.774 3.709 1.00 77.12 81 PRO A N 1
ATOM 625 C CA . PRO A 1 81 ? -10.122 24.255 4.421 1.00 77.12 81 PRO A CA 1
ATOM 626 C C . PRO A 1 81 ? -9.722 24.518 5.874 1.00 77.12 81 PRO A C 1
ATOM 628 O O . PRO A 1 81 ? -8.785 23.896 6.384 1.00 77.12 81 PRO A O 1
ATOM 631 N N . ALA A 1 82 ? -10.417 25.445 6.535 1.00 83.19 82 ALA A N 1
ATOM 632 C CA . ALA A 1 82 ? -10.208 25.685 7.955 1.00 83.19 82 ALA A CA 1
ATOM 633 C C . ALA A 1 82 ? -10.322 24.346 8.702 1.00 83.19 82 ALA A C 1
ATOM 635 O O . ALA A 1 82 ? -11.353 23.676 8.649 1.00 83.19 82 ALA A O 1
ATOM 636 N N . VAL A 1 83 ? -9.218 23.915 9.314 1.00 84.50 83 VAL A N 1
ATOM 637 C CA . VAL A 1 83 ? -9.172 22.663 10.065 1.00 84.50 83 VAL A CA 1
ATOM 638 C C . VAL A 1 83 ? -9.764 22.950 11.433 1.00 84.50 83 VAL A C 1
ATOM 640 O O . VAL A 1 83 ? -9.134 23.611 12.257 1.00 84.50 83 VAL A O 1
ATOM 643 N N . GLU A 1 84 ? -10.977 22.465 11.664 1.00 89.62 84 GLU A N 1
ATOM 644 C CA . GLU A 1 84 ? -11.639 22.554 12.961 1.00 89.62 84 GLU A CA 1
ATOM 645 C C . GLU A 1 84 ? -11.526 21.227 13.726 1.00 89.62 84 GLU A C 1
ATOM 647 O O . GLU A 1 84 ? -11.476 20.153 13.111 1.00 89.62 84 GLU A O 1
ATOM 652 N N . PRO A 1 85 ? -11.476 21.264 15.069 1.00 89.25 85 PRO A N 1
ATOM 653 C CA . PRO A 1 85 ? -11.539 20.057 15.880 1.00 89.25 85 PRO A CA 1
ATOM 654 C C . PRO A 1 85 ? -12.838 19.281 15.646 1.00 89.25 85 PRO A C 1
ATOM 656 O O . PRO A 1 85 ? -13.899 19.853 15.400 1.00 89.25 85 PRO A O 1
ATOM 659 N N . VAL A 1 86 ? -12.772 17.959 15.799 1.00 92.25 86 VAL A N 1
ATOM 660 C CA . VAL A 1 86 ? -13.984 17.134 15.837 1.00 92.25 86 VAL A CA 1
ATOM 661 C C . VAL A 1 86 ? -14.843 17.498 17.060 1.00 92.25 86 VAL A C 1
ATOM 663 O O . VAL A 1 86 ? -14.284 17.788 18.121 1.00 92.25 86 VAL A O 1
ATOM 666 N N . PRO A 1 87 ? -16.186 17.459 16.961 1.00 92.69 87 PRO A N 1
ATOM 667 C CA . PRO A 1 87 ? -17.065 17.754 18.090 1.00 92.69 87 PRO A CA 1
ATOM 668 C C . PRO A 1 87 ? -16.784 16.852 19.297 1.00 92.69 87 PRO A C 1
ATOM 670 O O . PRO A 1 87 ? -16.639 15.637 19.140 1.00 92.69 87 PRO A O 1
ATOM 673 N N . GLU A 1 88 ? -16.789 17.416 20.508 1.00 88.62 88 GLU A N 1
ATOM 674 C CA . GLU A 1 88 ? -16.498 16.667 21.745 1.00 88.62 88 GLU A CA 1
ATOM 675 C C . GLU A 1 88 ? -17.443 15.480 21.961 1.00 88.62 88 GLU A C 1
ATOM 677 O O . GLU A 1 88 ? -17.026 14.430 22.440 1.00 88.62 88 GLU A O 1
ATOM 682 N N . SER A 1 89 ? -18.697 15.596 21.520 1.00 90.44 89 SER A N 1
ATOM 683 C CA . SER A 1 89 ? -19.689 14.516 21.575 1.00 90.44 89 SER A CA 1
ATOM 684 C C . SER A 1 89 ? -19.298 13.265 20.776 1.00 90.44 89 SER A C 1
ATOM 686 O O . SER A 1 89 ? -19.847 12.191 21.016 1.00 90.44 89 SER A O 1
ATOM 688 N N . SER A 1 90 ? -18.361 13.387 19.831 1.00 90.56 90 SER A N 1
ATOM 689 C CA . SER A 1 90 ? -17.849 12.286 19.000 1.00 90.56 90 SER A CA 1
ATOM 690 C C . SER A 1 90 ? -16.523 11.713 19.510 1.00 90.56 90 SER A C 1
ATOM 692 O O . SER A 1 90 ? -15.979 10.783 18.912 1.00 90.56 90 SER A O 1
ATOM 694 N N . VAL A 1 91 ? -15.986 12.254 20.606 1.00 91.38 91 VAL A N 1
ATOM 695 C CA . VAL A 1 91 ? -14.690 11.871 21.169 1.00 91.38 91 VAL A CA 1
ATOM 696 C C . VAL A 1 91 ? -14.897 11.202 22.522 1.00 91.38 91 VAL A C 1
ATOM 698 O O . VAL A 1 91 ? -15.652 11.668 23.365 1.00 91.38 91 VAL A O 1
ATOM 701 N N . SER A 1 92 ? -14.183 10.103 22.769 1.00 89.94 92 SER A N 1
ATOM 702 C CA . SER A 1 92 ? -14.132 9.493 24.098 1.00 89.94 92 SER A CA 1
ATOM 703 C C . SER A 1 92 ? -12.715 9.085 24.468 1.00 89.94 92 SER A C 1
ATOM 705 O O . SER A 1 92 ? -12.119 8.211 23.830 1.00 89.94 92 SER A O 1
ATOM 707 N N . LYS A 1 93 ? -12.206 9.656 25.560 1.00 90.94 93 LYS A N 1
ATOM 708 C CA . LYS A 1 93 ? -10.896 9.333 26.133 1.00 90.94 93 LYS A CA 1
ATOM 709 C C . LYS A 1 93 ? -11.027 8.199 27.142 1.00 90.94 93 LYS A C 1
ATOM 711 O O . LYS A 1 93 ? -11.982 8.159 27.905 1.00 90.94 93 LYS A O 1
ATOM 716 N N . VAL A 1 94 ? -10.093 7.248 27.124 1.00 89.81 94 VAL A N 1
ATOM 717 C CA . VAL A 1 94 ? -10.138 6.069 28.013 1.00 89.81 94 VAL A CA 1
ATOM 718 C C . VAL A 1 94 ? -10.052 6.476 29.486 1.00 89.81 94 VAL A C 1
ATOM 720 O O . VAL A 1 94 ? -10.732 5.882 30.325 1.00 89.81 94 VAL A O 1
ATOM 723 N N . GLU A 1 95 ? -9.241 7.491 29.778 1.00 91.38 95 GLU A N 1
ATOM 724 C CA . GLU A 1 95 ? -8.995 8.031 31.119 1.00 91.38 95 GLU A CA 1
ATOM 725 C C . GLU A 1 95 ? -10.271 8.602 31.754 1.00 91.38 95 GLU A C 1
ATOM 727 O O . GLU A 1 95 ? -10.591 8.243 32.885 1.00 91.38 95 GLU A O 1
ATOM 732 N N . ASP A 1 96 ? -11.051 9.368 30.985 1.00 91.44 96 ASP A N 1
ATOM 733 C CA . ASP A 1 96 ? -12.231 10.108 31.462 1.00 91.44 96 ASP A CA 1
ATOM 734 C C . ASP A 1 96 ? -13.513 9.258 31.545 1.00 91.44 96 ASP A C 1
ATOM 736 O O . ASP A 1 96 ? -14.553 9.721 32.012 1.00 91.44 96 ASP A O 1
ATOM 740 N N . ARG A 1 97 ? -13.481 8.004 31.070 1.00 90.25 97 ARG A N 1
ATOM 741 C CA . ARG A 1 97 ? -14.661 7.123 31.084 1.00 90.25 97 ARG A CA 1
ATOM 742 C C . ARG A 1 97 ? -14.993 6.672 32.500 1.00 90.25 97 ARG A C 1
ATOM 744 O O . ARG A 1 97 ? -14.121 6.169 33.220 1.00 90.25 97 ARG A O 1
ATOM 751 N N . SER A 1 98 ? -16.282 6.722 32.831 1.00 94.25 98 SER A N 1
ATOM 752 C CA . SER A 1 98 ? -16.797 6.126 34.058 1.00 94.25 98 SER A CA 1
ATOM 753 C C . SER A 1 98 ? -16.553 4.604 34.085 1.00 94.25 98 SER A C 1
ATOM 755 O O . SER A 1 98 ? -16.407 3.973 33.026 1.00 94.25 98 SER A O 1
ATOM 757 N N . PRO A 1 99 ? -16.496 3.981 35.274 1.00 94.94 99 PRO A N 1
ATOM 758 C CA . PRO A 1 99 ? -16.382 2.527 35.396 1.00 94.94 99 PRO A CA 1
ATOM 759 C C . PRO A 1 99 ? -17.484 1.770 34.637 1.00 94.94 99 PRO A C 1
ATOM 761 O O . PRO A 1 99 ? -17.209 0.766 33.979 1.00 94.94 99 PRO A O 1
ATOM 764 N N . GLU A 1 100 ? -18.714 2.285 34.666 1.00 96.00 100 GLU A N 1
ATOM 765 C CA . GLU A 1 100 ? -19.880 1.698 33.996 1.00 96.00 100 GLU A CA 1
ATOM 766 C C . GLU A 1 100 ? -19.701 1.691 32.475 1.00 96.00 100 GLU A C 1
ATOM 768 O O . GLU A 1 100 ? -20.012 0.705 31.803 1.00 96.00 100 GLU A O 1
ATOM 773 N N . ASP A 1 101 ? -19.153 2.774 31.925 1.00 94.62 101 ASP A N 1
ATOM 774 C CA . ASP A 1 101 ? -18.893 2.916 30.497 1.00 94.62 101 ASP A CA 1
ATOM 775 C C . ASP A 1 101 ? -17.796 1.968 30.012 1.00 94.62 101 ASP A C 1
ATOM 777 O O . ASP A 1 101 ? -17.948 1.339 28.956 1.00 94.62 101 ASP A O 1
ATOM 781 N N . LYS A 1 102 ? -16.726 1.814 30.803 1.00 95.00 102 LYS A N 1
ATOM 782 C CA . LYS A 1 102 ? -15.640 0.858 30.532 1.00 95.00 102 LYS A CA 1
ATOM 783 C C . LYS A 1 102 ? -16.177 -0.571 30.472 1.00 95.00 102 LYS A C 1
ATOM 785 O O . LYS A 1 102 ? -15.955 -1.263 29.476 1.00 95.00 102 LYS A O 1
ATOM 790 N N . GLU A 1 103 ? -16.944 -0.978 31.480 1.00 96.75 103 GLU A N 1
ATOM 791 C CA . GLU A 1 103 ? -17.520 -2.323 31.557 1.00 96.75 103 GLU A CA 1
ATOM 792 C C . GLU A 1 103 ? -18.522 -2.581 30.422 1.00 96.75 103 GLU A C 1
ATOM 794 O O . GLU A 1 103 ? -18.489 -3.620 29.754 1.00 96.75 103 GLU A O 1
ATOM 799 N N . ARG A 1 104 ? -19.395 -1.606 30.137 1.00 96.69 104 ARG A N 1
ATOM 800 C CA . ARG A 1 104 ? -20.377 -1.697 29.050 1.00 96.69 104 ARG A CA 1
ATOM 801 C C . ARG A 1 104 ? -19.706 -1.928 27.697 1.00 96.69 104 ARG A C 1
ATOM 803 O O . ARG A 1 104 ? -20.193 -2.737 26.902 1.00 96.69 104 ARG A O 1
ATOM 810 N N . TRP A 1 105 ? -18.624 -1.210 27.400 1.00 96.00 105 TRP A N 1
ATOM 811 C CA . TRP A 1 105 ? -17.916 -1.339 26.123 1.00 96.00 105 TRP A CA 1
ATOM 812 C C . TRP A 1 105 ? -17.093 -2.616 26.038 1.00 96.00 105 TRP A C 1
ATOM 814 O O . TRP A 1 105 ? -17.102 -3.260 24.987 1.00 96.00 105 TRP A O 1
ATOM 824 N N . TRP A 1 106 ? -16.482 -3.037 27.145 1.00 96.38 106 TRP A N 1
ATOM 825 C CA . TRP A 1 106 ? -15.801 -4.324 27.241 1.00 96.38 106 TRP A CA 1
ATOM 826 C C . TRP A 1 106 ? -16.742 -5.491 26.913 1.00 96.38 106 TRP A C 1
ATOM 828 O O . TRP A 1 106 ? -16.473 -6.269 25.994 1.00 96.38 106 TRP A O 1
ATOM 838 N N . LYS A 1 107 ? -17.915 -5.552 27.564 1.00 97.94 107 LYS A N 1
ATOM 839 C CA . LYS A 1 107 ? -18.932 -6.584 27.288 1.00 97.94 107 LYS A CA 1
ATOM 840 C C . LYS A 1 107 ? -19.426 -6.554 25.844 1.00 97.94 107 LYS A C 1
ATOM 842 O O . LYS A 1 107 ? -19.590 -7.610 25.235 1.00 97.94 107 LYS A O 1
ATOM 847 N N . LYS A 1 108 ? -19.657 -5.363 25.274 1.00 97.81 108 LYS A N 1
ATOM 848 C CA . LYS A 1 108 ? -20.051 -5.227 23.859 1.00 97.81 108 LYS A CA 1
ATOM 849 C C . LYS A 1 108 ? -18.983 -5.782 22.913 1.00 97.81 108 LYS A C 1
ATOM 851 O O . LYS A 1 108 ? -19.337 -6.494 21.977 1.00 97.81 108 LYS A O 1
ATOM 856 N N . GLY A 1 109 ? -17.708 -5.487 23.168 1.00 97.75 109 GLY A N 1
ATOM 857 C CA . GLY A 1 109 ? -16.587 -6.010 22.385 1.00 97.75 109 GLY A CA 1
ATOM 858 C C . GLY A 1 109 ? -16.498 -7.534 22.451 1.00 97.75 109 GLY A C 1
ATOM 859 O O . GLY A 1 109 ? -16.476 -8.191 21.412 1.00 97.75 109 GLY A O 1
ATOM 860 N N . LEU A 1 110 ? -16.546 -8.108 23.658 1.00 98.19 110 LEU A N 1
ATOM 861 C CA . LEU A 1 110 ? -16.537 -9.564 23.847 1.00 98.19 110 LEU A CA 1
ATOM 862 C C . LEU A 1 110 ? -17.728 -10.251 23.178 1.00 98.19 110 LEU A C 1
ATOM 864 O O . LEU A 1 110 ? -17.561 -11.300 22.560 1.00 98.19 110 LEU A O 1
ATOM 868 N N . LYS A 1 111 ? -18.917 -9.642 23.238 1.00 98.44 111 LYS A N 1
ATOM 869 C CA . LYS A 1 111 ? -20.087 -10.147 22.517 1.00 98.44 111 LYS A CA 1
ATOM 870 C C . LYS A 1 111 ? -19.838 -10.171 21.007 1.00 98.44 111 LYS A C 1
ATOM 872 O O . LYS A 1 111 ? -20.050 -11.205 20.385 1.00 98.44 111 LYS A O 1
ATOM 877 N N . ALA A 1 112 ? -19.332 -9.082 20.428 1.00 98.25 112 ALA A N 1
ATOM 878 C CA . ALA A 1 112 ? -19.007 -9.035 19.001 1.00 98.25 112 ALA A CA 1
ATOM 879 C C . ALA A 1 112 ? -17.961 -10.094 18.600 1.00 98.25 112 ALA A C 1
ATOM 881 O O . ALA A 1 112 ? -18.103 -10.718 17.550 1.00 98.25 112 ALA A O 1
ATOM 882 N N . ILE A 1 113 ? -16.963 -10.346 19.455 1.00 98.19 113 ILE A N 1
ATOM 883 C CA . ILE A 1 113 ? -15.987 -11.432 19.270 1.00 98.19 113 ILE A CA 1
ATOM 884 C C . ILE A 1 113 ? -16.687 -12.794 19.281 1.00 98.19 113 ILE A C 1
ATOM 886 O O . ILE A 1 113 ? -16.497 -13.580 18.356 1.00 98.19 113 ILE A O 1
ATOM 890 N N . SER A 1 114 ? -17.528 -13.059 20.285 1.00 98.25 114 SER A N 1
ATOM 891 C CA . SER A 1 114 ? -18.253 -14.332 20.415 1.00 98.25 114 SER A CA 1
ATOM 892 C C . SER A 1 114 ? -19.209 -14.609 19.250 1.00 98.25 114 SER A C 1
ATOM 894 O O . SER A 1 114 ? -19.447 -15.761 18.906 1.00 98.25 114 SER A O 1
ATOM 896 N N . GLU A 1 115 ? -19.719 -13.556 18.609 1.00 98.44 115 GLU A N 1
ATOM 897 C CA . GLU A 1 115 ? -20.586 -13.632 17.431 1.00 98.44 115 GLU A CA 1
ATOM 898 C C . GLU A 1 115 ? -19.803 -13.707 16.105 1.00 98.44 115 GLU A C 1
ATOM 900 O O . GLU A 1 115 ? -20.417 -13.683 15.039 1.00 98.44 115 GLU A O 1
ATOM 905 N N . GLY A 1 116 ? -18.465 -13.754 16.138 1.00 97.62 116 GLY A N 1
ATOM 906 C CA . GLY A 1 116 ? -17.628 -13.795 14.933 1.00 97.62 116 GLY A CA 1
ATOM 907 C C . GLY A 1 116 ? -17.639 -12.496 14.117 1.00 97.62 116 GLY A C 1
ATOM 908 O O . GLY A 1 116 ? -17.352 -12.511 12.924 1.00 97.62 116 GLY A O 1
ATOM 909 N N . LYS A 1 117 ? -17.977 -11.359 14.738 1.00 98.31 117 LYS A N 1
ATOM 910 C CA . LYS A 1 117 ? -18.118 -10.044 14.080 1.00 98.31 117 LYS A CA 1
ATOM 911 C C . LYS A 1 117 ? -16.862 -9.172 14.178 1.00 98.31 117 LYS A C 1
ATOM 913 O O . LYS A 1 117 ? -16.934 -7.966 13.953 1.00 98.31 117 LYS A O 1
ATOM 918 N N . LEU A 1 118 ? -15.723 -9.761 14.539 1.00 97.62 118 LEU A N 1
ATOM 919 C CA . LEU A 1 118 ? -14.439 -9.072 14.632 1.00 97.62 118 LEU A CA 1
ATOM 920 C C . LEU A 1 118 ? -13.446 -9.670 13.632 1.00 97.62 118 LEU A C 1
ATOM 922 O O . LEU A 1 118 ? -13.227 -10.878 13.619 1.00 97.62 118 LEU A O 1
ATOM 926 N N . ALA A 1 119 ? -12.793 -8.804 12.862 1.00 97.00 119 ALA A N 1
ATOM 927 C CA . ALA A 1 119 ? -11.618 -9.134 12.066 1.00 97.00 119 ALA A CA 1
ATOM 928 C C . ALA A 1 119 ? -10.490 -8.146 12.385 1.00 97.00 119 ALA A C 1
ATOM 930 O O . ALA A 1 119 ? -10.746 -6.989 12.723 1.00 97.00 119 ALA A O 1
ATOM 931 N N . VAL A 1 120 ? -9.241 -8.602 12.268 1.00 97.19 120 VAL A N 1
ATOM 932 C CA . VAL A 1 120 ? -8.046 -7.771 12.459 1.00 97.19 120 VAL A CA 1
ATOM 933 C C . VAL A 1 120 ? -7.288 -7.696 11.140 1.00 97.19 120 VAL A C 1
ATOM 935 O O . VAL A 1 120 ? -6.911 -8.722 10.581 1.00 97.19 120 VAL A O 1
ATOM 938 N N . VAL A 1 121 ? -7.040 -6.475 10.660 1.00 96.50 121 VAL A N 1
ATOM 939 C CA . VAL A 1 121 ? -6.174 -6.219 9.504 1.00 96.50 121 VAL A CA 1
ATOM 940 C C . VAL A 1 121 ? -4.823 -5.742 10.020 1.00 96.50 121 VAL A C 1
ATOM 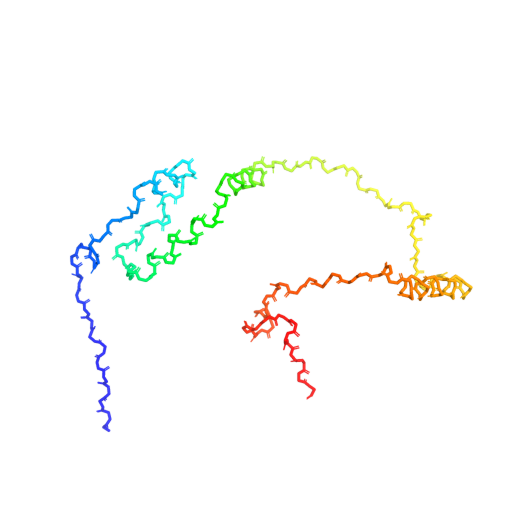942 O O . VAL A 1 121 ? -4.689 -4.611 10.488 1.00 96.50 121 VAL A O 1
ATOM 945 N N . LEU A 1 122 ? -3.820 -6.617 9.952 1.00 95.06 122 LEU A N 1
ATOM 946 C CA . LEU A 1 122 ? -2.453 -6.286 10.337 1.00 95.06 122 LEU A CA 1
ATOM 947 C C . LEU A 1 122 ? -1.684 -5.728 9.133 1.00 95.06 122 LEU A C 1
ATOM 949 O O . LEU A 1 122 ? -1.403 -6.442 8.171 1.00 95.06 122 LEU A O 1
ATOM 953 N N . LEU A 1 123 ? -1.290 -4.458 9.208 1.00 94.00 123 LEU A N 1
ATOM 954 C CA . LEU A 1 123 ? -0.435 -3.827 8.202 1.00 94.00 123 LEU A CA 1
ATOM 955 C C . LEU A 1 123 ? 1.037 -4.221 8.434 1.00 94.00 123 LEU A C 1
ATOM 957 O O . LEU A 1 123 ? 1.771 -3.526 9.134 1.00 94.00 123 LEU A O 1
ATOM 961 N N . ALA A 1 124 ? 1.463 -5.349 7.852 1.00 92.25 124 ALA A N 1
ATOM 962 C CA . ALA A 1 124 ? 2.799 -5.939 8.042 1.00 92.25 124 ALA A CA 1
ATOM 963 C C . ALA A 1 124 ? 3.716 -5.895 6.799 1.00 92.25 124 ALA A C 1
ATOM 965 O O . ALA A 1 124 ? 4.734 -6.576 6.767 1.00 92.25 124 ALA A O 1
ATOM 966 N N . GLY A 1 125 ? 3.392 -5.094 5.778 1.00 89.38 125 GLY A N 1
ATOM 967 C CA . GLY A 1 125 ? 4.149 -5.062 4.513 1.00 89.38 125 GLY A CA 1
ATOM 968 C C . GLY A 1 125 ? 5.506 -4.342 4.557 1.00 89.38 125 GLY A C 1
ATOM 969 O O . GLY A 1 125 ? 6.207 -4.302 3.554 1.00 89.38 125 GLY A O 1
ATOM 970 N N . GLY A 1 126 ? 5.878 -3.729 5.683 1.00 90.38 126 GLY A N 1
ATOM 971 C CA . GLY A 1 126 ? 7.122 -2.966 5.794 1.00 90.38 126 GLY A CA 1
ATOM 972 C C . GLY A 1 126 ? 8.344 -3.846 6.068 1.00 90.38 126 GLY A C 1
ATOM 973 O O . GLY A 1 126 ? 8.317 -4.692 6.963 1.00 90.38 126 GLY A O 1
ATOM 974 N N . GLN A 1 127 ? 9.446 -3.581 5.366 1.00 90.25 127 GLN A N 1
ATOM 975 C CA . GLN A 1 127 ? 10.749 -4.181 5.661 1.00 90.25 127 GLN A CA 1
ATOM 976 C C . GLN A 1 127 ? 11.389 -3.538 6.906 1.00 90.25 127 GLN A C 1
ATOM 978 O O . GLN A 1 127 ? 11.223 -2.343 7.170 1.00 90.25 127 GLN A O 1
ATOM 983 N N . GLY A 1 128 ? 12.141 -4.326 7.675 1.00 86.94 128 GLY A N 1
ATOM 984 C CA . GLY A 1 128 ? 12.837 -3.920 8.897 1.00 86.94 128 GLY A CA 1
ATOM 985 C C . GLY A 1 128 ? 14.101 -3.079 8.687 1.0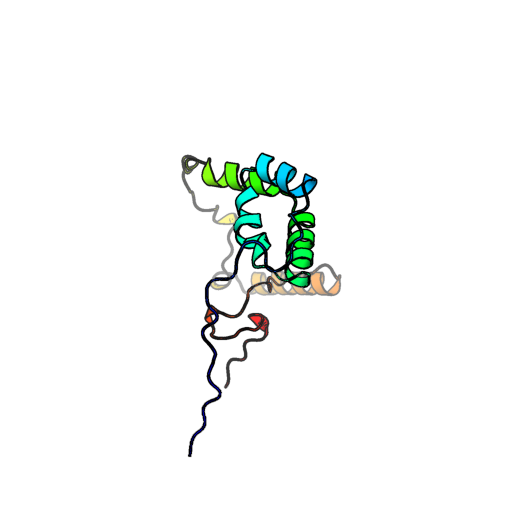0 86.94 128 GLY A C 1
ATOM 986 O O . GLY A 1 128 ? 14.901 -2.974 9.613 1.00 86.94 128 GLY A O 1
ATOM 987 N N . THR A 1 129 ? 14.298 -2.452 7.523 1.00 89.88 129 THR A N 1
ATOM 988 C CA . THR A 1 129 ? 15.575 -1.807 7.153 1.00 89.88 129 THR A CA 1
ATOM 989 C C . THR A 1 129 ? 16.014 -0.717 8.131 1.00 89.88 129 THR A C 1
ATOM 991 O O . THR A 1 129 ? 17.184 -0.645 8.491 1.00 89.88 129 THR A O 1
ATOM 994 N N . ARG A 1 130 ? 15.078 0.086 8.661 1.00 90.81 130 ARG A N 1
ATOM 995 C CA . ARG A 1 130 ? 15.373 1.094 9.705 1.00 90.81 130 ARG A CA 1
ATOM 996 C C . ARG A 1 130 ? 15.774 0.494 11.058 1.00 90.81 130 ARG A C 1
ATOM 998 O O . ARG A 1 130 ? 16.290 1.214 11.902 1.00 90.81 130 ARG A O 1
ATOM 1005 N N . LEU A 1 131 ? 15.499 -0.790 11.274 1.00 87.00 131 LEU A N 1
ATOM 1006 C CA . LEU A 1 131 ? 15.884 -1.548 12.466 1.00 87.00 131 LEU A CA 1
ATOM 1007 C C . LEU A 1 131 ? 17.178 -2.353 12.244 1.00 87.00 131 LEU A C 1
ATOM 1009 O O . LEU A 1 131 ? 17.544 -3.148 13.102 1.00 87.00 131 LEU A O 1
ATOM 1013 N N . GLY A 1 132 ? 17.850 -2.180 11.099 1.00 88.00 132 GLY A N 1
ATOM 1014 C CA . GLY A 1 132 ? 19.053 -2.939 10.750 1.00 88.00 132 GLY A CA 1
ATOM 1015 C C . GLY A 1 132 ? 18.783 -4.397 10.364 1.00 88.00 132 GLY A C 1
ATOM 1016 O O . GLY A 1 132 ? 19.707 -5.200 10.362 1.00 88.00 132 GLY A O 1
ATOM 1017 N N . SER A 1 133 ? 17.533 -4.748 10.045 1.00 87.44 133 SER A N 1
ATOM 1018 C CA . SER A 1 133 ? 17.146 -6.089 9.599 1.00 87.44 133 SER A CA 1
ATOM 1019 C C . SER A 1 133 ? 16.748 -6.074 8.122 1.00 87.44 133 SER A C 1
ATOM 1021 O O . SER A 1 133 ? 16.069 -5.155 7.656 1.00 87.44 133 SER A O 1
ATOM 1023 N N . SER A 1 134 ? 17.159 -7.106 7.384 1.00 89.12 134 SER A N 1
ATOM 1024 C CA . SER A 1 134 ? 16.704 -7.377 6.017 1.00 89.12 134 SER A CA 1
ATOM 1025 C C . SER A 1 134 ? 1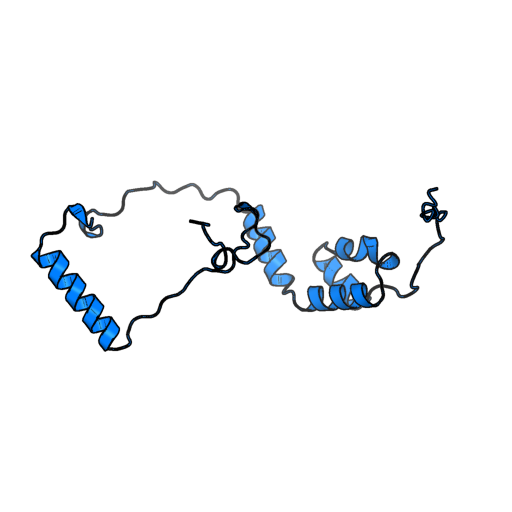5.308 -8.003 5.963 1.00 89.12 134 SER A C 1
ATOM 1027 O O . SER A 1 134 ? 14.689 -7.982 4.900 1.00 89.12 134 SER A O 1
ATOM 1029 N N . ASP A 1 135 ? 14.807 -8.515 7.087 1.00 89.06 135 ASP A N 1
ATOM 1030 C CA . ASP A 1 135 ? 13.559 -9.271 7.180 1.00 89.06 135 ASP A CA 1
ATOM 1031 C C . ASP A 1 135 ? 12.330 -8.349 7.292 1.00 89.06 135 ASP A C 1
ATOM 1033 O O . ASP A 1 135 ? 12.455 -7.145 7.569 1.00 89.06 135 ASP A O 1
ATOM 1037 N N . PRO A 1 136 ? 11.102 -8.875 7.103 1.00 89.56 136 PRO A N 1
ATOM 1038 C CA . PRO A 1 136 ? 9.882 -8.142 7.422 1.00 89.56 136 PRO A CA 1
ATOM 1039 C C . PRO A 1 136 ? 9.892 -7.629 8.865 1.00 89.56 136 PRO A C 1
ATOM 1041 O O . PRO A 1 136 ? 10.309 -8.326 9.790 1.00 89.56 136 PRO A O 1
ATOM 1044 N N . LYS A 1 137 ? 9.373 -6.416 9.093 1.00 89.25 137 LYS A N 1
ATOM 1045 C CA . LYS A 1 137 ? 9.458 -5.747 10.404 1.00 89.25 137 LYS A CA 1
ATOM 1046 C C . LYS A 1 137 ? 8.847 -6.565 11.552 1.00 89.25 137 LYS A C 1
ATOM 1048 O O . LYS A 1 137 ? 9.302 -6.450 12.685 1.00 89.25 137 LYS A O 1
ATOM 1053 N N . GLY A 1 138 ? 7.834 -7.388 11.272 1.00 87.44 138 GLY A N 1
ATOM 1054 C CA . GLY A 1 138 ? 7.206 -8.268 12.264 1.00 87.44 138 GLY A CA 1
ATOM 1055 C C . GLY A 1 138 ? 8.120 -9.379 12.795 1.00 87.44 138 GLY A C 1
ATOM 1056 O O . GLY A 1 138 ? 7.866 -9.894 13.877 1.00 87.44 138 GLY A O 1
ATOM 1057 N N . CYS A 1 139 ? 9.191 -9.715 12.072 1.00 88.62 139 CYS A N 1
ATOM 1058 C CA . CYS A 1 139 ? 10.195 -10.698 12.480 1.00 88.62 139 CYS A CA 1
ATOM 1059 C C . CYS A 1 139 ? 11.289 -10.094 13.373 1.00 88.62 139 CYS A C 1
ATOM 1061 O O . CYS A 1 139 ? 12.159 -10.818 13.852 1.00 88.62 139 CYS A O 1
ATOM 1063 N N . PHE A 1 140 ? 11.268 -8.776 13.604 1.00 84.88 140 PHE A N 1
ATOM 1064 C CA . PHE A 1 140 ? 12.256 -8.122 14.447 1.00 84.88 140 PHE A CA 1
ATOM 1065 C C . PHE A 1 140 ? 12.119 -8.587 15.900 1.00 84.88 140 PHE A C 1
ATOM 1067 O O . PHE A 1 140 ? 11.157 -8.245 16.593 1.00 84.88 140 PHE A O 1
ATOM 1074 N N . SER A 1 141 ? 13.115 -9.332 16.371 1.00 79.06 141 SER A N 1
ATOM 1075 C CA . SER A 1 141 ? 13.237 -9.686 17.779 1.00 79.06 141 SER A CA 1
ATOM 1076 C C . SER A 1 141 ? 13.961 -8.571 18.525 1.00 79.06 141 SER A C 1
ATOM 1078 O O . SER A 1 141 ? 15.092 -8.213 18.194 1.00 79.06 141 SER A O 1
ATOM 1080 N N . LYS A 1 142 ? 13.324 -8.032 19.568 1.00 68.56 142 LYS A N 1
ATOM 1081 C CA . LYS A 1 142 ? 14.062 -7.313 20.605 1.00 68.56 142 LYS A CA 1
ATOM 1082 C C . LYS A 1 142 ? 14.765 -8.387 21.430 1.00 68.56 142 LYS A C 1
ATOM 1084 O O . LYS A 1 142 ? 14.109 -9.020 22.251 1.00 68.56 142 LYS A O 1
ATOM 1089 N N . LEU A 1 143 ? 16.049 -8.633 21.162 1.00 60.69 143 LEU A N 1
ATOM 1090 C CA . LEU A 1 143 ? 16.909 -9.383 22.083 1.00 60.69 143 LEU A CA 1
ATOM 1091 C C . LEU A 1 143 ? 16.693 -8.808 23.495 1.00 60.69 143 LEU A C 1
ATOM 1093 O O . LEU A 1 143 ? 16.921 -7.616 23.706 1.00 60.69 143 LEU A O 1
ATOM 1097 N N . LEU A 1 144 ? 16.153 -9.636 24.393 1.00 49.00 144 LEU A N 1
ATOM 1098 C CA . LEU A 1 144 ? 16.192 -9.423 25.839 1.00 49.00 144 LEU A CA 1
ATOM 1099 C C . LEU A 1 144 ? 17.593 -9.762 26.347 1.00 49.00 144 LEU A C 1
ATOM 1101 O O . LEU A 1 144 ? 18.163 -10.753 25.833 1.00 49.00 144 LEU A O 1
#

Radius of gyration: 28.3 Å; chains: 1; bounding box: 73×42×65 Å

Sequence (144 aa):
MKEEMVVGLSAPGPVGRWGAAPPQAMLERMKDYGQEGAFALWDDLSPEDRELLVRDIESLDLSRIDRIIRRSLGSQGIPLPAVEPVPESSVSKVEDRSPEDKERWWKKGLKAISEGKLAVVLLAGGQGTRLGSSDPKGCFSKLL